Protein AF-A0A395IR14-F1 (afdb_monomer_lite)

InterPro domains:
  IPR058526 Domain of unknown function DUF8213 [PF26641] (20-101)

Secondary structure (DSSP, 8-state):
----------------------B--TTSEEEEEEE-TTS-EEEEEEETT----B-TTT--B-TTTTBSSSSSS-TTT-S-BBHHHHHHHHHHHHTT-SS---

pLDDT: mean 80.96, std 16.61, range [38.31, 98.12]

Radius of gyration: 20.74 Å; chains: 1; bounding box: 58×31×66 Å

Structure (mmCIF, N/CA/C/O backbone):
data_AF-A0A395IR14-F1
#
_entry.id   AF-A0A395IR14-F1
#
loop_
_atom_site.group_PDB
_atom_site.id
_atom_site.type_symbol
_atom_site.label_atom_id
_atom_site.label_alt_id
_atom_site.label_comp_id
_atom_site.label_asym_id
_atom_site.label_entity_id
_atom_site.label_seq_id
_atom_site.pdbx_PDB_ins_code
_atom_site.Cartn_x
_atom_site.Cartn_y
_atom_site.Cartn_z
_atom_site.occupancy
_atom_site.B_iso_or_equiv
_atom_site.auth_seq_id
_atom_site.auth_comp_id
_atom_site.auth_asym_id
_atom_site.auth_atom_id
_atom_site.pdbx_PDB_model_num
ATOM 1 N N . MET A 1 1 ? 45.011 1.552 52.757 1.00 39.53 1 MET A N 1
ATOM 2 C CA . MET A 1 1 ? 44.502 2.267 51.567 1.00 39.53 1 MET A CA 1
ATOM 3 C C . MET A 1 1 ? 43.279 1.500 51.074 1.00 39.53 1 MET A C 1
ATOM 5 O O . MET A 1 1 ? 43.441 0.362 50.661 1.00 39.53 1 MET A O 1
ATOM 9 N N . ARG A 1 2 ? 42.057 2.026 51.245 1.00 43.16 2 ARG A N 1
ATOM 10 C CA . ARG A 1 2 ? 40.817 1.380 50.774 1.00 43.16 2 ARG A CA 1
ATOM 11 C C . ARG A 1 2 ? 40.261 2.219 49.628 1.00 43.16 2 ARG A C 1
ATOM 13 O O . ARG A 1 2 ? 39.840 3.345 49.860 1.00 43.16 2 ARG A O 1
ATOM 20 N N . ALA A 1 3 ? 40.332 1.690 48.413 1.00 48.03 3 ALA A N 1
ATOM 21 C CA . ALA A 1 3 ? 39.737 2.307 47.239 1.00 48.03 3 ALA A CA 1
ATOM 22 C C . ALA A 1 3 ? 38.275 1.856 47.141 1.00 48.03 3 ALA A C 1
ATOM 24 O O . ALA A 1 3 ? 38.000 0.685 46.881 1.00 48.03 3 ALA A O 1
ATOM 25 N N . SER A 1 4 ? 37.348 2.777 47.390 1.00 54.22 4 SER A N 1
ATOM 26 C CA . SER A 1 4 ? 35.925 2.580 47.121 1.00 54.22 4 SER A CA 1
ATOM 27 C C . SER A 1 4 ? 35.652 3.038 45.692 1.00 54.22 4 SER A C 1
ATOM 29 O O . SER A 1 4 ? 35.601 4.235 45.425 1.00 54.22 4 SER A O 1
ATOM 31 N N . TYR A 1 5 ? 35.518 2.088 44.769 1.00 56.31 5 TYR A N 1
ATOM 32 C CA . TYR A 1 5 ? 35.036 2.353 43.417 1.00 56.31 5 TYR A CA 1
ATOM 33 C C . TYR A 1 5 ? 33.516 2.215 43.413 1.00 56.31 5 TYR A C 1
ATOM 35 O O . TYR A 1 5 ? 32.985 1.108 43.428 1.00 56.31 5 TYR A O 1
ATOM 43 N N . THR A 1 6 ? 32.818 3.345 43.419 1.00 61.84 6 THR A N 1
ATOM 44 C CA . THR A 1 6 ? 31.380 3.406 43.153 1.00 61.84 6 THR A CA 1
ATOM 45 C C . THR A 1 6 ? 31.197 3.511 41.639 1.00 61.84 6 THR A C 1
ATOM 47 O O . THR A 1 6 ? 31.562 4.544 41.072 1.00 61.84 6 THR A O 1
ATOM 50 N N . PRO A 1 7 ? 30.668 2.494 40.939 1.00 58.00 7 PRO A N 1
ATOM 51 C CA . PRO A 1 7 ? 30.313 2.676 39.546 1.00 58.00 7 PRO A CA 1
ATOM 52 C C . PRO A 1 7 ? 29.028 3.508 39.495 1.00 58.00 7 PRO A C 1
ATOM 54 O O . PRO A 1 7 ? 27.964 3.067 39.931 1.00 58.00 7 PRO A O 1
ATOM 57 N N . PHE A 1 8 ? 29.134 4.733 38.976 1.00 59.16 8 PHE A N 1
ATOM 58 C CA . PHE A 1 8 ? 27.986 5.493 38.491 1.00 59.16 8 PHE A CA 1
ATOM 59 C C . PHE A 1 8 ? 27.378 4.713 37.321 1.00 59.16 8 PHE A C 1
ATOM 61 O O . PHE A 1 8 ? 27.854 4.783 36.190 1.00 59.16 8 PHE A O 1
ATOM 68 N N . LEU A 1 9 ? 26.354 3.915 37.614 1.00 57.66 9 LEU A N 1
ATOM 69 C CA . LEU A 1 9 ? 25.553 3.240 36.606 1.00 57.66 9 LEU A CA 1
ATOM 70 C C . LEU A 1 9 ? 24.522 4.247 36.078 1.00 57.66 9 LEU A C 1
ATOM 72 O O . LEU A 1 9 ? 23.423 4.380 36.613 1.00 57.66 9 LEU A O 1
ATOM 76 N N . THR A 1 10 ? 24.893 5.015 35.058 1.00 61.53 10 THR A N 1
ATOM 77 C CA . THR A 1 10 ? 23.952 5.863 34.320 1.00 61.53 10 THR A CA 1
ATOM 78 C C . THR A 1 10 ? 23.041 4.952 33.499 1.00 61.53 10 THR A C 1
ATOM 80 O O . THR A 1 10 ? 23.439 4.419 32.465 1.00 61.53 10 THR A O 1
ATOM 83 N N . VAL A 1 11 ? 21.818 4.725 33.977 1.00 62.34 11 VAL A N 1
ATOM 84 C CA . VAL A 1 11 ? 20.792 3.986 33.233 1.00 62.34 11 VAL A CA 1
ATOM 85 C C . VAL A 1 11 ? 20.283 4.886 32.107 1.00 62.34 11 VAL A C 1
ATOM 87 O O . VAL A 1 11 ? 19.566 5.856 32.346 1.00 62.34 11 VAL A O 1
ATOM 90 N N . VAL A 1 12 ? 20.668 4.576 30.869 1.00 66.31 12 VAL A N 1
ATOM 91 C CA . VAL A 1 12 ? 20.069 5.168 29.668 1.00 66.31 12 VAL A CA 1
ATOM 92 C C . VAL A 1 12 ? 18.664 4.583 29.524 1.00 66.31 12 VAL A C 1
ATOM 94 O O . VAL A 1 12 ? 18.500 3.424 29.151 1.00 66.31 12 VAL A O 1
ATOM 97 N N . MET A 1 13 ? 17.640 5.371 29.853 1.00 62.94 13 MET A N 1
ATOM 98 C CA . MET A 1 13 ? 16.243 5.022 29.589 1.00 62.94 13 MET A CA 1
ATOM 99 C C . MET A 1 13 ? 15.992 5.105 28.081 1.00 62.94 13 MET A C 1
ATOM 101 O O . MET A 1 13 ? 15.698 6.173 27.547 1.00 62.94 13 MET A O 1
ATOM 105 N N . ALA A 1 14 ? 16.135 3.979 27.383 1.00 64.31 14 ALA A N 1
ATOM 106 C CA . ALA A 1 14 ? 15.674 3.847 26.010 1.00 64.31 14 ALA A CA 1
ATOM 107 C C . ALA A 1 14 ? 14.140 3.915 26.007 1.00 64.31 14 ALA A C 1
ATOM 109 O O . ALA A 1 14 ? 13.464 3.014 26.503 1.00 64.31 14 ALA A O 1
ATOM 110 N N . THR A 1 15 ? 13.577 4.996 25.473 1.00 61.72 15 THR A N 1
ATOM 111 C CA . THR A 1 15 ? 12.140 5.095 25.221 1.00 61.72 15 THR A CA 1
ATOM 112 C C . THR A 1 15 ? 11.783 4.125 24.102 1.00 61.72 15 THR A C 1
ATOM 114 O O . THR A 1 15 ? 12.023 4.408 22.929 1.00 61.72 15 THR A O 1
ATOM 117 N N . LEU A 1 16 ? 11.239 2.965 24.461 1.00 58.75 16 LEU A N 1
ATOM 118 C CA . LEU A 1 16 ? 10.666 2.034 23.500 1.00 58.75 16 LEU A CA 1
ATOM 119 C C . LEU A 1 16 ? 9.332 2.614 23.016 1.00 58.75 16 LEU A C 1
ATOM 121 O O . LEU A 1 16 ? 8.320 2.536 23.714 1.00 58.75 16 LEU A O 1
ATOM 125 N N . THR A 1 17 ? 9.329 3.240 21.842 1.00 60.31 17 THR A N 1
ATOM 126 C CA . THR A 1 17 ? 8.086 3.637 21.182 1.00 60.31 17 THR A CA 1
ATOM 127 C C . THR A 1 17 ? 7.339 2.368 20.782 1.00 60.31 17 THR A C 1
ATOM 129 O O . THR A 1 17 ? 7.811 1.568 19.976 1.00 60.31 17 THR A O 1
ATOM 132 N N . GLN A 1 18 ? 6.170 2.142 21.381 1.00 55.72 18 GLN A N 1
ATOM 133 C CA . GLN A 1 18 ? 5.277 1.086 20.927 1.00 55.72 18 GLN A CA 1
ATOM 134 C C . GLN A 1 18 ? 4.761 1.491 19.544 1.00 55.72 18 GLN A C 1
ATOM 136 O O . GLN A 1 18 ? 4.051 2.488 19.419 1.00 55.72 18 GLN A O 1
ATOM 141 N N . ALA A 1 19 ? 5.158 0.755 18.506 1.00 66.00 19 ALA A N 1
ATOM 142 C CA . ALA A 1 19 ? 4.620 0.955 17.169 1.00 66.00 19 ALA A CA 1
ATOM 143 C C . ALA A 1 19 ? 3.125 0.608 17.201 1.00 66.00 19 ALA A C 1
ATOM 145 O O . ALA A 1 19 ? 2.752 -0.553 17.387 1.00 66.00 19 ALA A O 1
ATOM 146 N N . SER A 1 20 ? 2.262 1.617 17.092 1.00 78.06 20 SER A N 1
ATOM 147 C CA . SER A 1 20 ? 0.831 1.401 16.924 1.00 78.06 20 SER A CA 1
ATOM 148 C C . SER A 1 20 ? 0.561 0.984 15.482 1.00 78.06 20 SER A C 1
ATOM 150 O O . SER A 1 20 ? 0.975 1.649 14.537 1.00 78.06 20 SER A O 1
ATOM 152 N N . VAL A 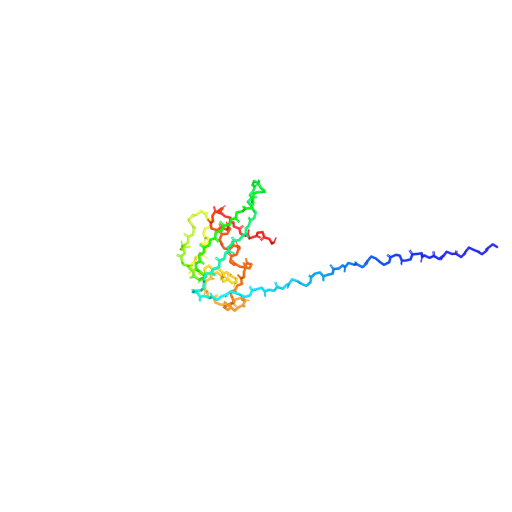1 21 ? -0.155 -0.124 15.304 1.00 88.12 21 VAL A N 1
ATOM 153 C CA . VAL A 1 21 ? -0.614 -0.551 13.980 1.00 88.12 21 VAL A CA 1
ATOM 154 C C . VAL A 1 21 ? -1.943 0.133 13.694 1.00 88.12 21 VAL A C 1
ATOM 156 O O . VAL A 1 21 ? -2.921 -0.069 14.414 1.00 88.12 21 VAL A O 1
ATOM 159 N N . THR A 1 22 ? -1.991 0.935 12.631 1.00 93.62 22 THR A N 1
ATOM 160 C CA . THR A 1 22 ? -3.243 1.553 12.176 1.00 93.62 22 THR A CA 1
ATOM 161 C C . THR A 1 22 ? -3.898 0.660 11.137 1.00 93.62 22 THR A C 1
ATOM 163 O O . THR A 1 22 ? -3.367 0.492 10.041 1.00 93.62 22 THR A O 1
ATOM 166 N N . CYS A 1 23 ? -5.056 0.088 11.461 1.00 93.81 23 CYS A N 1
ATOM 167 C CA . CYS A 1 23 ? -5.839 -0.683 10.499 1.00 93.81 23 CYS A CA 1
ATOM 168 C C . CYS A 1 23 ? -6.548 0.244 9.505 1.00 93.81 23 CYS A C 1
ATOM 170 O O . CYS A 1 23 ? -7.099 1.277 9.886 1.00 93.81 23 CYS A O 1
ATOM 172 N N . VAL A 1 24 ? -6.597 -0.170 8.243 1.00 95.44 24 VAL A N 1
ATOM 173 C CA . VAL A 1 24 ? -7.397 0.475 7.196 1.00 95.44 24 VAL A CA 1
ATOM 174 C C . VAL A 1 24 ? -8.398 -0.531 6.641 1.00 95.44 24 VAL A C 1
ATOM 176 O O . VAL A 1 24 ? -8.188 -1.738 6.714 1.00 95.44 24 VAL A O 1
ATOM 179 N N . LYS A 1 25 ? -9.533 -0.055 6.128 1.00 94.62 25 LYS A N 1
ATOM 180 C CA . LYS A 1 25 ? -10.625 -0.929 5.684 1.00 94.62 25 LYS A CA 1
ATOM 181 C C . LYS A 1 25 ? -10.651 -1.020 4.164 1.00 94.62 25 LYS A C 1
ATOM 183 O O . LYS A 1 25 ? -10.625 0.010 3.502 1.00 94.62 25 LYS A O 1
ATOM 188 N N . VAL A 1 26 ? -10.786 -2.231 3.624 1.00 94.44 26 VAL A N 1
ATOM 189 C CA . VAL A 1 26 ? -11.023 -2.451 2.187 1.00 94.44 26 VAL A CA 1
ATOM 190 C C . VAL A 1 26 ? -12.219 -1.622 1.708 1.00 94.44 26 VAL A C 1
ATOM 192 O O . VAL A 1 26 ? -13.255 -1.577 2.375 1.00 94.44 26 VAL A O 1
ATOM 195 N N . GLY A 1 27 ? -12.062 -0.954 0.566 1.00 96.06 27 GLY A N 1
ATOM 196 C CA . GLY A 1 27 ? -13.058 -0.049 -0.009 1.00 96.06 27 GLY A CA 1
ATOM 197 C C . GLY A 1 27 ? -13.049 1.370 0.569 1.00 96.06 27 GLY A C 1
ATOM 198 O O . GLY A 1 27 ? -13.710 2.243 0.015 1.00 96.06 27 GLY A O 1
ATOM 199 N N . ALA A 1 28 ? -12.308 1.633 1.651 1.00 97.25 28 ALA A N 1
ATOM 200 C CA . ALA A 1 28 ? -12.116 2.991 2.150 1.00 97.25 28 ALA A CA 1
ATOM 201 C C . ALA A 1 28 ? -10.997 3.708 1.386 1.00 97.25 28 ALA A C 1
ATOM 203 O O . ALA A 1 28 ? -10.062 3.082 0.885 1.00 97.25 28 ALA A O 1
ATOM 204 N N . THR A 1 29 ? -11.064 5.037 1.351 1.00 97.88 29 THR A N 1
ATOM 205 C CA . THR A 1 29 ? -9.965 5.868 0.858 1.00 97.88 29 THR A CA 1
ATOM 206 C C . THR A 1 29 ? -8.861 5.954 1.911 1.00 97.88 29 THR A C 1
ATOM 208 O O . THR A 1 29 ? -9.131 6.316 3.056 1.00 97.88 29 THR A O 1
ATOM 211 N N . ALA A 1 30 ? -7.617 5.680 1.521 1.00 97.56 30 ALA A N 1
ATOM 212 C CA . ALA A 1 30 ? -6.430 5.857 2.352 1.00 97.56 30 ALA A CA 1
ATOM 213 C C . ALA A 1 30 ? -5.353 6.652 1.601 1.00 97.56 30 ALA A C 1
ATOM 215 O O . ALA A 1 30 ? -5.252 6.601 0.372 1.00 97.56 30 ALA A O 1
ATOM 216 N N . LYS A 1 31 ? -4.537 7.400 2.352 1.00 97.81 31 LYS A N 1
ATOM 217 C CA . LYS A 1 31 ? -3.396 8.152 1.819 1.00 97.81 31 LYS A CA 1
ATOM 218 C C . LYS A 1 31 ? -2.112 7.398 2.127 1.00 97.81 31 LYS A C 1
ATOM 220 O O . LYS A 1 31 ? -1.775 7.229 3.293 1.00 97.81 31 LYS A O 1
ATOM 225 N N . ALA A 1 32 ? -1.408 6.969 1.091 1.00 96.44 32 ALA A N 1
ATOM 226 C CA . ALA A 1 32 ? -0.060 6.444 1.181 1.00 96.44 32 ALA A CA 1
ATOM 227 C C . ALA A 1 32 ? 0.937 7.593 1.324 1.00 96.44 32 ALA A C 1
ATOM 229 O O . ALA A 1 32 ? 0.790 8.628 0.670 1.00 96.44 32 ALA A O 1
ATOM 230 N N . THR A 1 33 ? 1.943 7.416 2.174 1.00 95.12 33 THR A N 1
ATOM 231 C CA . THR A 1 33 ? 3.073 8.343 2.317 1.00 95.12 33 THR A CA 1
ATOM 232 C C . THR A 1 33 ? 4.361 7.537 2.396 1.00 95.12 33 THR A C 1
ATOM 234 O O . THR A 1 33 ? 4.432 6.581 3.163 1.00 95.12 33 THR A O 1
ATOM 237 N N . TRP A 1 34 ? 5.367 7.908 1.609 1.00 91.88 34 TRP A N 1
ATOM 238 C CA . TRP A 1 34 ? 6.681 7.264 1.618 1.00 91.88 34 TRP A CA 1
ATOM 239 C C . TRP A 1 34 ? 7.775 8.261 1.238 1.00 91.88 34 TRP A C 1
ATOM 241 O O . TRP A 1 34 ? 7.494 9.333 0.702 1.00 91.88 34 TRP A O 1
ATOM 251 N N . THR A 1 35 ? 9.027 7.900 1.504 1.00 90.44 35 THR A N 1
ATOM 252 C CA . THR A 1 35 ? 10.199 8.671 1.079 1.00 90.44 35 THR A CA 1
ATOM 253 C C . THR A 1 35 ? 10.861 7.959 -0.094 1.00 90.44 35 THR A C 1
ATOM 255 O O . THR A 1 35 ? 11.123 6.761 -0.009 1.00 90.44 35 THR A O 1
ATOM 258 N N . ASN A 1 36 ? 11.104 8.668 -1.196 1.00 84.25 36 ASN A N 1
ATOM 259 C CA . ASN A 1 36 ? 11.762 8.097 -2.375 1.00 84.25 36 ASN A CA 1
ATOM 260 C C . ASN A 1 36 ? 13.301 8.123 -2.254 1.00 84.25 36 ASN A C 1
ATOM 262 O O . ASN A 1 36 ? 13.865 8.672 -1.306 1.00 84.25 36 ASN A O 1
ATOM 266 N N . SER A 1 37 ? 13.998 7.556 -3.242 1.00 83.50 37 SER A N 1
ATOM 267 C CA . SER A 1 37 ? 15.470 7.518 -3.292 1.00 83.50 37 SER A CA 1
ATOM 268 C C . SER A 1 37 ? 16.134 8.900 -3.386 1.00 83.50 37 SER A C 1
ATOM 270 O O . SER A 1 37 ? 17.314 9.034 -3.073 1.00 83.50 37 SER A O 1
ATOM 272 N N . ALA A 1 38 ? 15.382 9.933 -3.770 1.00 87.81 38 ALA A N 1
ATOM 273 C CA . ALA A 1 38 ? 15.819 11.327 -3.776 1.00 87.81 38 ALA A CA 1
ATOM 274 C C . ALA A 1 38 ? 15.538 12.052 -2.442 1.00 87.81 38 ALA A C 1
ATOM 276 O O . ALA A 1 38 ? 15.620 13.279 -2.384 1.00 87.81 38 ALA A O 1
ATOM 277 N N . SER A 1 39 ? 15.190 11.319 -1.376 1.00 87.56 39 SER A N 1
ATOM 278 C CA . SER A 1 39 ? 14.832 11.857 -0.053 1.00 87.56 39 SER A CA 1
ATOM 279 C C . SER A 1 39 ? 13.614 12.787 -0.058 1.00 87.56 39 SER A C 1
ATOM 281 O O . SER A 1 39 ? 13.453 13.618 0.835 1.00 87.56 39 SER A O 1
ATOM 283 N N . GLN A 1 40 ? 12.737 12.662 -1.054 1.00 90.25 40 GLN A N 1
ATOM 284 C CA . GLN A 1 40 ? 11.505 13.439 -1.136 1.00 90.25 40 GLN A CA 1
ATOM 285 C C . GLN A 1 40 ? 10.344 12.652 -0.542 1.00 90.25 40 GLN A C 1
ATOM 287 O O . GLN A 1 40 ? 10.218 11.446 -0.756 1.00 90.25 40 GLN A O 1
ATOM 292 N N . THR A 1 41 ? 9.461 13.355 0.162 1.00 94.19 41 THR A N 1
ATOM 293 C CA . THR A 1 41 ? 8.198 12.788 0.633 1.00 94.19 41 THR A CA 1
ATOM 294 C C . THR A 1 41 ? 7.196 12.738 -0.513 1.00 94.19 41 THR A C 1
ATOM 296 O O . THR A 1 41 ? 6.752 13.768 -1.021 1.00 94.19 41 THR A O 1
ATOM 299 N N . CYS A 1 42 ? 6.814 11.528 -0.895 1.00 94.25 42 CYS A N 1
ATOM 300 C CA . CYS A 1 42 ? 5.783 11.252 -1.878 1.00 94.25 42 CYS A CA 1
ATOM 301 C C . CYS A 1 42 ? 4.479 10.877 -1.172 1.00 94.25 42 CYS A C 1
ATOM 303 O O . CYS A 1 42 ? 4.480 10.254 -0.107 1.00 94.25 42 CYS A O 1
ATOM 305 N N . THR A 1 43 ? 3.353 11.253 -1.778 1.00 96.50 43 THR A N 1
ATOM 306 C CA . THR A 1 43 ? 2.029 10.856 -1.294 1.00 96.50 43 THR A CA 1
ATOM 307 C C . THR A 1 43 ? 1.149 10.424 -2.448 1.00 96.50 43 THR A C 1
ATOM 309 O O . THR A 1 43 ? 1.261 10.950 -3.555 1.00 96.50 43 THR A O 1
ATOM 312 N N . TRP A 1 44 ? 0.254 9.481 -2.180 1.00 96.69 44 TRP A N 1
ATOM 313 C CA . TRP A 1 44 ? -0.755 9.047 -3.136 1.00 96.69 44 TRP A CA 1
ATOM 314 C C . TRP A 1 44 ? -2.023 8.637 -2.398 1.00 96.69 44 TRP A C 1
ATOM 316 O O . TRP A 1 44 ? -1.948 8.058 -1.321 1.00 96.69 44 TRP A O 1
ATOM 326 N N . THR A 1 45 ? -3.193 8.933 -2.954 1.00 97.75 45 THR A N 1
ATOM 327 C CA . THR A 1 45 ? -4.476 8.620 -2.317 1.00 97.75 45 THR A CA 1
ATOM 328 C C . THR A 1 45 ? -5.293 7.727 -3.228 1.00 97.75 45 THR A C 1
ATOM 330 O O . THR A 1 45 ? -5.441 8.019 -4.412 1.00 97.75 45 THR A O 1
ATOM 333 N N . GLY A 1 46 ? -5.887 6.686 -2.655 1.00 97.06 46 GLY A N 1
ATOM 334 C CA . GLY A 1 46 ? -6.793 5.813 -3.382 1.00 97.06 46 GLY A CA 1
ATOM 335 C C . GLY A 1 46 ? -7.524 4.838 -2.480 1.00 97.06 46 GLY A C 1
ATOM 336 O O . GLY A 1 46 ? -7.596 5.031 -1.269 1.00 97.06 46 GLY A O 1
ATOM 337 N N . THR A 1 47 ? -8.112 3.817 -3.095 1.00 98.12 47 THR A N 1
ATOM 338 C CA . THR A 1 47 ? -9.007 2.879 -2.410 1.00 98.12 47 THR A CA 1
ATOM 339 C C . THR A 1 47 ? -8.239 1.661 -1.913 1.00 98.12 47 THR A C 1
ATOM 341 O O . THR A 1 47 ? -7.601 0.971 -2.702 1.00 98.12 47 THR A O 1
ATOM 344 N N . VAL A 1 48 ? -8.339 1.362 -0.621 1.00 96.56 48 VAL A N 1
ATOM 345 C CA . VAL A 1 48 ? -7.743 0.167 -0.010 1.00 96.56 48 VAL A CA 1
ATOM 346 C C . VAL A 1 48 ? -8.325 -1.096 -0.641 1.00 96.56 48 VAL A C 1
ATOM 348 O O . VAL A 1 48 ? -9.541 -1.222 -0.793 1.00 96.56 48 VAL A O 1
ATOM 351 N N . GLY A 1 49 ? -7.459 -2.052 -0.971 1.00 93.94 49 GLY A N 1
ATOM 352 C CA . GLY A 1 49 ? -7.812 -3.269 -1.697 1.00 93.94 49 GLY A CA 1
ATOM 353 C C . GLY A 1 49 ? -7.942 -3.074 -3.208 1.00 93.94 49 GLY A C 1
ATOM 354 O O . GLY A 1 49 ? -8.471 -3.960 -3.873 1.00 93.94 49 GLY A O 1
ATOM 355 N N . SER A 1 50 ? -7.489 -1.942 -3.761 1.00 95.06 50 SER A N 1
ATOM 356 C CA . SER A 1 50 ? -7.425 -1.737 -5.210 1.00 95.06 50 SER A CA 1
ATOM 357 C C . SER A 1 50 ? -6.545 -2.783 -5.888 1.00 95.06 50 SER A C 1
ATOM 359 O O . SER A 1 50 ? -5.549 -3.234 -5.317 1.00 95.06 50 SER A O 1
ATOM 361 N N . ASN A 1 51 ? -6.892 -3.112 -7.133 1.00 94.38 51 ASN A N 1
ATOM 362 C CA . ASN A 1 51 ? -6.141 -4.037 -7.968 1.00 94.38 51 ASN A CA 1
ATOM 363 C C . ASN A 1 51 ? -5.357 -3.268 -9.038 1.00 94.38 51 ASN A C 1
ATOM 365 O O . ASN A 1 51 ? -5.957 -2.696 -9.947 1.00 94.38 51 ASN A O 1
ATOM 369 N N . PHE A 1 52 ? -4.031 -3.249 -8.909 1.00 92.00 52 PHE A N 1
ATOM 370 C CA . PHE A 1 52 ? -3.109 -2.704 -9.915 1.00 92.00 52 PHE A CA 1
ATOM 371 C C . PHE A 1 52 ? -2.449 -3.799 -10.765 1.00 92.00 52 PHE A C 1
ATOM 373 O O . PHE A 1 52 ? -1.681 -3.501 -11.675 1.00 92.00 52 PHE A O 1
ATOM 380 N N . GLY A 1 53 ? -2.774 -5.062 -10.494 1.00 89.94 53 GLY A N 1
ATOM 381 C CA . GLY A 1 53 ? -2.233 -6.230 -11.167 1.00 89.94 53 GLY A CA 1
ATOM 382 C C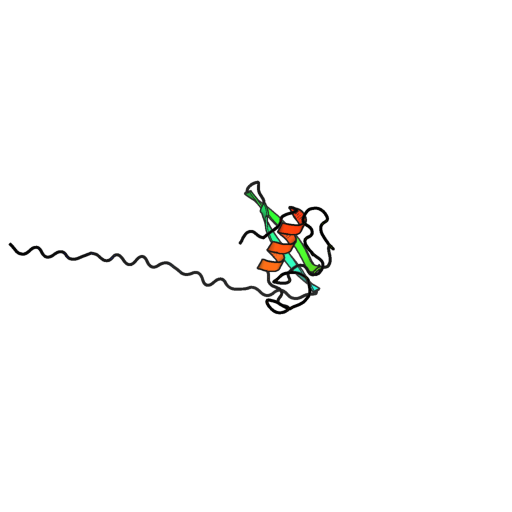 . GLY A 1 53 ? -0.813 -6.572 -10.731 1.00 89.94 53 GLY A C 1
ATOM 383 O O . GLY A 1 53 ? -0.316 -6.134 -9.692 1.00 89.94 53 GLY A O 1
ATOM 384 N N . THR A 1 54 ? -0.161 -7.395 -11.545 1.00 87.75 54 THR A N 1
ATOM 385 C CA . THR A 1 54 ? 1.239 -7.764 -11.355 1.00 87.75 54 THR A CA 1
ATOM 386 C C . THR A 1 54 ? 2.135 -6.736 -12.031 1.00 87.75 54 THR A C 1
ATOM 388 O O . THR A 1 54 ? 1.981 -6.459 -13.221 1.00 87.75 54 THR A O 1
ATOM 391 N N . ASN A 1 55 ? 3.094 -6.189 -11.291 1.00 84.25 55 ASN A N 1
ATOM 392 C CA . ASN A 1 55 ? 4.102 -5.317 -11.880 1.00 84.25 55 ASN A CA 1
ATOM 393 C C . ASN A 1 55 ? 5.094 -6.167 -12.696 1.00 84.25 55 ASN A C 1
ATOM 395 O O . ASN A 1 55 ? 5.603 -7.189 -12.236 1.00 84.25 55 ASN A O 1
ATOM 399 N N . THR A 1 56 ? 5.343 -5.755 -13.937 1.00 83.38 56 THR A N 1
ATOM 400 C CA . THR A 1 56 ? 6.124 -6.522 -14.921 1.00 83.38 56 THR A CA 1
ATOM 401 C C . THR A 1 56 ? 7.634 -6.466 -14.694 1.00 83.38 56 THR A C 1
ATOM 403 O O . THR A 1 56 ? 8.351 -7.302 -15.238 1.00 83.38 56 THR A O 1
ATOM 406 N N . VAL A 1 57 ? 8.118 -5.515 -13.893 1.00 85.00 57 VAL A N 1
ATOM 407 C CA . VAL A 1 57 ? 9.541 -5.310 -13.596 1.00 85.00 57 VAL A CA 1
ATOM 408 C C . VAL A 1 57 ? 9.979 -6.166 -12.410 1.00 85.00 57 VAL A C 1
ATOM 410 O O . VAL A 1 57 ? 10.986 -6.864 -12.493 1.00 85.00 57 VAL A O 1
ATOM 413 N N . ASN A 1 58 ? 9.218 -6.136 -11.312 1.00 82.38 58 ASN A N 1
ATOM 414 C CA . ASN A 1 58 ? 9.565 -6.833 -10.066 1.00 82.38 58 ASN A CA 1
ATOM 415 C C . ASN A 1 58 ? 8.759 -8.121 -9.813 1.00 82.38 58 ASN A C 1
ATOM 417 O O . ASN A 1 58 ? 9.083 -8.871 -8.893 1.00 82.38 58 ASN A O 1
ATOM 421 N N . GLY A 1 59 ? 7.708 -8.391 -10.595 1.00 83.81 59 GLY A N 1
ATOM 422 C CA . GLY A 1 59 ? 6.832 -9.552 -10.405 1.00 83.81 59 GLY A CA 1
ATOM 423 C C . GLY A 1 59 ? 5.936 -9.480 -9.161 1.00 83.81 59 GLY A C 1
ATOM 424 O O . GLY A 1 59 ? 5.321 -10.482 -8.800 1.00 83.81 59 GLY A O 1
ATOM 425 N N . GLY A 1 60 ? 5.860 -8.326 -8.490 1.00 85.06 60 GLY A N 1
ATOM 426 C CA . GLY A 1 60 ? 5.023 -8.121 -7.308 1.00 85.06 60 GLY A CA 1
ATOM 427 C C . GLY A 1 60 ? 3.532 -8.128 -7.649 1.00 85.06 60 GLY A C 1
ATOM 428 O O . GLY A 1 60 ? 3.121 -7.556 -8.659 1.00 85.06 60 GLY A O 1
ATOM 429 N N . ASP A 1 61 ? 2.724 -8.767 -6.800 1.00 87.94 61 ASP A N 1
ATOM 430 C CA . ASP A 1 61 ? 1.262 -8.801 -6.915 1.00 87.94 61 ASP A CA 1
ATOM 431 C C . ASP A 1 61 ? 0.629 -7.648 -6.124 1.00 87.94 61 ASP A C 1
ATOM 433 O O . ASP A 1 61 ? 0.591 -7.676 -4.895 1.00 87.94 61 ASP A O 1
ATOM 437 N N . TYR A 1 62 ? 0.105 -6.654 -6.843 1.00 90.00 62 TYR A N 1
ATOM 438 C CA . TYR A 1 62 ? -0.569 -5.477 -6.291 1.00 90.00 62 TYR A CA 1
ATOM 439 C C . TYR A 1 62 ? -2.087 -5.556 -6.505 1.00 90.00 62 TYR A C 1
ATOM 441 O O . TYR A 1 62 ? -2.766 -4.540 -6.677 1.00 90.00 62 TYR A O 1
ATOM 449 N N . SER A 1 63 ? -2.649 -6.769 -6.512 1.00 91.56 63 SER A N 1
ATOM 450 C CA . SER A 1 63 ? -4.086 -6.986 -6.725 1.00 91.56 63 SER A CA 1
ATOM 451 C C . SER A 1 63 ? -4.953 -6.700 -5.487 1.00 91.56 63 SER A C 1
ATOM 453 O O . SER A 1 63 ? -6.180 -6.743 -5.572 1.00 91.56 63 SER A O 1
ATOM 455 N N . CYS A 1 64 ? -4.334 -6.412 -4.338 1.00 92.12 64 CYS A N 1
ATOM 456 C CA . CYS A 1 64 ? -4.994 -6.215 -3.045 1.00 92.12 64 CYS A CA 1
ATOM 457 C C . CYS A 1 64 ? -4.243 -5.212 -2.152 1.00 92.12 64 CYS A C 1
ATOM 459 O O . CYS A 1 64 ? -3.950 -5.500 -0.991 1.00 92.12 64 CYS A O 1
ATOM 461 N N . ASN A 1 65 ? -3.964 -4.022 -2.687 1.00 93.31 65 ASN A N 1
ATOM 462 C CA . ASN A 1 65 ? -3.132 -3.014 -2.022 1.00 93.31 65 ASN A CA 1
ATOM 463 C C . ASN A 1 65 ? -3.591 -2.685 -0.591 1.00 93.31 65 ASN A C 1
ATOM 465 O O . ASN A 1 65 ? -4.775 -2.454 -0.324 1.00 93.31 65 ASN A O 1
ATOM 469 N N . GLY A 1 66 ? -2.636 -2.607 0.327 1.00 93.25 66 GLY A N 1
ATOM 470 C CA . GLY A 1 66 ? -2.856 -2.368 1.747 1.00 93.25 66 GLY A CA 1
ATOM 471 C C . GLY A 1 66 ? -2.975 -3.627 2.584 1.00 93.25 66 GLY A C 1
ATOM 472 O O . GLY A 1 66 ? -3.050 -3.517 3.809 1.00 93.25 66 GLY A O 1
ATOM 473 N N . ARG A 1 67 ? -2.988 -4.805 1.955 1.00 92.75 67 ARG A N 1
ATOM 474 C CA . ARG A 1 67 ? -3.015 -6.084 2.654 1.00 92.75 67 ARG A CA 1
ATOM 475 C C . ARG A 1 67 ? -1.629 -6.404 3.196 1.00 92.75 67 ARG A C 1
ATOM 477 O O . ARG A 1 67 ? -0.628 -6.296 2.503 1.00 92.75 67 ARG A O 1
ATOM 484 N N . CYS A 1 68 ? -1.572 -6.886 4.426 1.00 90.06 68 CYS A N 1
ATOM 485 C CA . CYS A 1 68 ? -0.322 -7.365 4.985 1.00 90.06 68 CYS A CA 1
ATOM 486 C C . CYS A 1 68 ? -0.012 -8.809 4.576 1.00 90.06 68 CYS A C 1
ATOM 488 O O . CYS A 1 68 ? -0.818 -9.726 4.761 1.00 90.06 68 CYS A O 1
ATOM 490 N N . GLY A 1 69 ? 1.217 -9.009 4.103 1.00 84.69 69 GLY A N 1
ATOM 491 C CA . GLY A 1 69 ? 1.755 -10.304 3.694 1.00 84.69 69 GLY A CA 1
ATOM 492 C C . GLY A 1 69 ? 1.742 -10.508 2.181 1.00 84.69 69 GLY A C 1
ATOM 493 O O . GLY A 1 69 ? 1.148 -9.738 1.439 1.00 84.69 69 GLY A O 1
ATOM 494 N N . ALA A 1 70 ? 2.417 -11.564 1.727 1.00 80.44 70 ALA A N 1
ATOM 495 C CA . ALA A 1 70 ? 2.536 -11.863 0.304 1.00 80.44 70 ALA A CA 1
ATOM 496 C C . ALA A 1 70 ? 1.198 -12.306 -0.313 1.00 80.44 70 ALA A C 1
ATOM 498 O O . ALA A 1 70 ? 0.431 -13.050 0.313 1.00 80.44 70 ALA A O 1
ATOM 499 N N . GLY A 1 71 ? 0.968 -11.870 -1.554 1.00 79.25 71 GLY A N 1
ATOM 500 C CA . GLY A 1 71 ? -0.217 -12.181 -2.354 1.00 79.25 71 GLY A CA 1
ATOM 501 C C . GLY A 1 71 ? -1.523 -11.672 -1.743 1.00 79.25 71 GLY A C 1
ATOM 502 O O . GLY A 1 71 ? -1.535 -10.937 -0.759 1.00 79.25 71 GLY A O 1
ATOM 503 N N . CYS A 1 72 ? -2.650 -12.107 -2.301 1.00 83.19 72 CYS A N 1
ATOM 504 C CA . CYS A 1 72 ? -3.982 -11.719 -1.814 1.00 83.19 72 CYS A CA 1
ATOM 505 C C . CYS A 1 72 ? -4.679 -12.782 -0.961 1.00 83.19 72 CYS A C 1
ATOM 507 O O . CYS A 1 72 ? -5.783 -12.568 -0.464 1.00 83.19 72 CYS A O 1
ATOM 509 N N . THR A 1 73 ? -4.029 -13.925 -0.749 1.00 74.12 73 THR A N 1
ATOM 510 C CA . THR A 1 73 ? -4.564 -15.037 0.036 1.00 74.12 73 THR A CA 1
ATOM 511 C C . THR A 1 73 ? -3.919 -15.060 1.422 1.00 74.12 73 THR A C 1
ATOM 513 O O . THR A 1 73 ? -2.701 -15.108 1.549 1.00 74.12 73 THR A O 1
ATOM 516 N N . GLY A 1 74 ? -4.763 -15.012 2.457 1.00 61.22 74 GLY A N 1
ATOM 517 C CA . GLY A 1 74 ? -4.523 -14.819 3.900 1.00 61.22 74 GLY A CA 1
ATOM 518 C C . GLY A 1 74 ? -3.386 -15.542 4.643 1.00 61.22 74 GLY A C 1
ATOM 519 O O . GLY A 1 74 ? -3.306 -15.391 5.858 1.00 61.22 74 GLY A O 1
ATOM 520 N N . THR A 1 75 ? -2.559 -16.367 4.007 1.00 59.53 75 THR A N 1
ATOM 521 C CA . THR A 1 75 ? -2.003 -17.574 4.644 1.00 59.53 75 THR A CA 1
ATOM 522 C C . THR A 1 75 ? -0.957 -17.331 5.739 1.00 59.53 75 THR A C 1
ATOM 524 O O . THR A 1 75 ? -0.826 -18.168 6.623 1.00 59.53 75 THR A O 1
ATOM 527 N N . ALA A 1 76 ? -0.226 -16.210 5.717 1.00 53.81 76 ALA A N 1
ATOM 528 C CA . ALA A 1 76 ? 0.903 -15.979 6.634 1.00 53.81 76 ALA A CA 1
ATOM 529 C C . ALA A 1 76 ? 0.607 -15.029 7.811 1.00 53.81 76 ALA A C 1
AT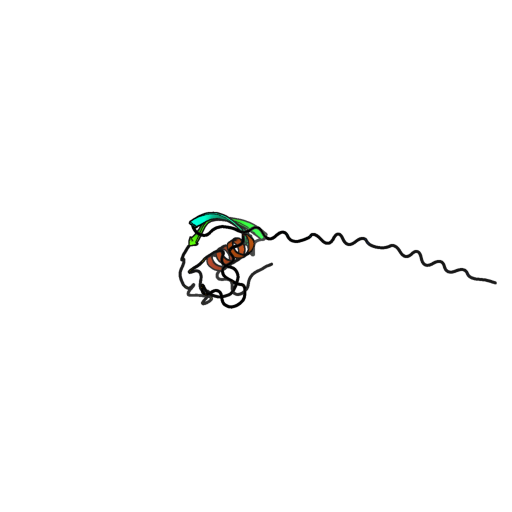OM 531 O O . ALA A 1 76 ? 1.212 -15.165 8.870 1.00 53.81 76 ALA A O 1
ATOM 532 N N . LEU A 1 77 ? -0.302 -14.063 7.636 1.00 63.16 77 LEU A N 1
ATOM 533 C CA . LEU A 1 77 ? -0.604 -13.036 8.646 1.00 63.16 77 LEU A CA 1
ATOM 534 C C . LEU A 1 77 ? -2.105 -12.834 8.876 1.00 63.16 77 LEU A C 1
ATOM 536 O O . LEU A 1 77 ? -2.464 -12.035 9.724 1.00 63.16 77 LEU A O 1
ATOM 540 N N . GLY A 1 78 ? -2.994 -13.539 8.169 1.00 67.12 78 GLY A N 1
ATOM 541 C CA . GLY A 1 78 ? -4.422 -13.216 8.124 1.00 67.12 78 GLY A CA 1
ATOM 542 C C . GLY A 1 78 ? -4.753 -12.195 7.029 1.00 67.12 78 GLY A C 1
ATOM 543 O O . GLY A 1 78 ? -3.894 -11.787 6.245 1.00 67.12 78 GLY A O 1
ATOM 544 N N . ASN A 1 79 ? -6.024 -11.803 6.925 1.00 82.25 79 ASN A N 1
ATOM 545 C CA . ASN A 1 79 ? -6.489 -10.828 5.930 1.00 82.25 79 ASN A CA 1
ATOM 546 C C . ASN A 1 79 ? -6.532 -9.403 6.509 1.00 82.25 79 ASN A C 1
ATOM 548 O O . ASN A 1 79 ? -7.559 -8.728 6.445 1.00 82.25 79 ASN A O 1
ATOM 552 N N . TYR A 1 80 ? -5.437 -8.983 7.150 1.00 90.19 80 TYR A N 1
ATOM 553 C CA . TYR A 1 80 ? -5.333 -7.653 7.748 1.00 90.19 80 TYR A CA 1
ATOM 554 C C . TYR A 1 80 ? -4.902 -6.619 6.725 1.00 90.19 80 TYR A C 1
ATOM 556 O O . TYR A 1 80 ? -4.045 -6.877 5.880 1.00 90.19 80 TYR A O 1
ATOM 564 N N . TYR A 1 81 ? -5.475 -5.432 6.871 1.00 92.75 81 TYR A N 1
ATOM 565 C CA . TYR A 1 81 ? -5.139 -4.262 6.085 1.00 92.75 81 TYR A CA 1
ATOM 566 C C . TYR A 1 81 ? -4.682 -3.163 7.033 1.00 92.75 81 TYR A C 1
ATOM 568 O O . TYR A 1 81 ? -5.392 -2.828 7.986 1.00 92.75 81 TYR A O 1
ATOM 576 N N . THR A 1 82 ? -3.491 -2.620 6.799 1.00 94.19 82 THR A N 1
ATOM 577 C CA . THR A 1 82 ? -2.900 -1.593 7.665 1.00 94.19 82 THR A CA 1
ATOM 578 C C . THR A 1 82 ? -2.364 -0.432 6.848 1.00 94.19 82 THR A C 1
ATOM 580 O O . THR A 1 82 ? -2.086 -0.557 5.656 1.00 94.19 82 THR A O 1
ATOM 583 N N . GLN A 1 83 ? -2.219 0.714 7.504 1.00 95.44 83 GLN A N 1
ATOM 584 C CA . GLN A 1 83 ? -1.641 1.908 6.910 1.00 95.44 83 GLN A CA 1
ATOM 585 C C . GLN A 1 83 ? -0.198 1.665 6.439 1.00 95.44 83 GLN A C 1
ATOM 587 O O . GLN A 1 83 ? 0.193 2.197 5.405 1.00 95.44 83 GLN A O 1
ATOM 592 N N . ASP A 1 84 ? 0.568 0.831 7.145 1.00 92.50 84 ASP A N 1
ATOM 593 C CA . ASP A 1 84 ? 1.953 0.516 6.778 1.00 92.50 84 ASP A CA 1
ATOM 594 C C . ASP A 1 84 ? 2.014 -0.369 5.537 1.00 92.50 84 ASP A C 1
ATOM 596 O O . ASP A 1 84 ? 2.762 -0.080 4.608 1.00 92.50 84 ASP A O 1
ATOM 600 N N . CYS A 1 85 ? 1.171 -1.403 5.476 1.00 92.56 85 CYS A N 1
ATOM 601 C CA . CYS A 1 85 ? 1.062 -2.252 4.292 1.00 92.56 85 CYS A CA 1
ATOM 602 C C . CYS A 1 85 ? 0.528 -1.447 3.095 1.00 92.56 85 CYS A C 1
ATOM 604 O O . CYS A 1 85 ? 0.987 -1.625 1.974 1.00 92.56 85 CYS A O 1
ATOM 606 N N . TRP A 1 86 ? -0.355 -0.471 3.332 1.00 95.06 86 TRP A N 1
ATOM 607 C CA . TRP A 1 86 ? -0.811 0.463 2.299 1.00 95.06 86 TRP A CA 1
ATOM 608 C C . TRP A 1 86 ? 0.311 1.371 1.794 1.00 95.06 86 TRP A C 1
ATOM 610 O O . TRP A 1 86 ? 0.489 1.514 0.588 1.00 95.06 86 TRP A O 1
ATOM 620 N N . ASN A 1 87 ? 1.103 1.959 2.691 1.00 94.38 87 ASN A N 1
ATOM 621 C CA . ASN A 1 87 ? 2.265 2.757 2.304 1.00 94.38 87 ASN A CA 1
ATOM 622 C C . ASN A 1 87 ? 3.282 1.916 1.519 1.00 94.38 87 ASN A C 1
ATOM 624 O O . ASN A 1 87 ? 3.802 2.382 0.506 1.00 94.38 87 ASN A O 1
ATOM 628 N N . HIS A 1 88 ? 3.540 0.689 1.976 1.00 90.75 88 HIS A N 1
AT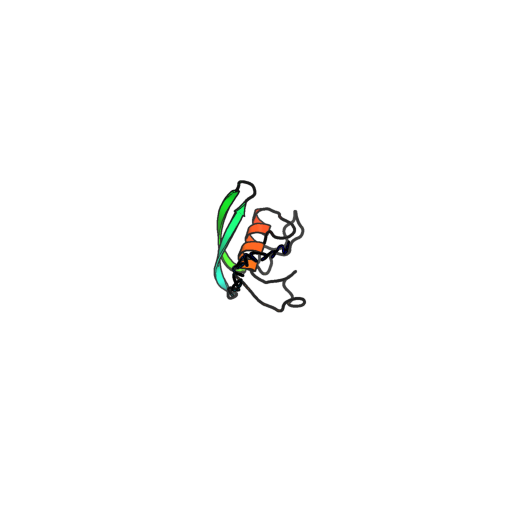OM 629 C CA . HIS A 1 88 ? 4.480 -0.243 1.364 1.00 90.75 88 HIS A CA 1
ATOM 630 C C . HIS A 1 88 ? 4.062 -0.612 -0.057 1.00 90.75 88 HIS A C 1
ATOM 632 O O . HIS A 1 88 ? 4.851 -0.399 -0.975 1.00 90.75 88 HIS A O 1
ATOM 638 N N . ASP A 1 89 ? 2.839 -1.102 -0.254 1.00 92.56 89 ASP A N 1
ATOM 639 C CA . ASP A 1 89 ? 2.392 -1.570 -1.566 1.00 92.56 89 ASP A CA 1
ATOM 640 C C . ASP A 1 89 ? 2.398 -0.429 -2.589 1.00 92.56 89 ASP A C 1
ATOM 642 O O . ASP A 1 89 ? 2.920 -0.573 -3.693 1.00 92.56 89 ASP A O 1
ATOM 646 N N . ILE A 1 90 ? 1.902 0.749 -2.198 1.00 93.94 90 ILE A N 1
ATOM 647 C CA . ILE A 1 90 ? 1.853 1.912 -3.086 1.00 93.94 90 ILE A CA 1
ATOM 648 C C . ILE A 1 90 ? 3.260 2.426 -3.413 1.00 93.94 90 ILE A C 1
ATOM 650 O O . ILE A 1 90 ? 3.563 2.689 -4.577 1.00 93.94 90 ILE A O 1
ATOM 654 N N . CYS A 1 91 ? 4.142 2.532 -2.416 1.00 92.75 91 CYS A N 1
ATOM 655 C CA . CYS A 1 91 ? 5.545 2.877 -2.642 1.00 92.75 91 CYS A CA 1
ATOM 656 C C . CYS A 1 91 ? 6.203 1.883 -3.606 1.00 92.75 91 CYS A C 1
ATOM 658 O O . CYS A 1 91 ? 6.826 2.280 -4.591 1.00 92.75 91 CYS A O 1
ATOM 660 N N . SER A 1 92 ? 6.031 0.592 -3.341 1.00 89.88 92 SER A N 1
ATOM 661 C CA . SER A 1 92 ? 6.677 -0.477 -4.089 1.00 89.88 92 SER A CA 1
ATOM 662 C C . SER A 1 92 ? 6.200 -0.525 -5.540 1.00 89.88 92 SER A C 1
ATOM 664 O O . SER A 1 92 ? 7.021 -0.647 -6.448 1.00 89.88 92 SER A O 1
ATOM 666 N N . TYR A 1 93 ? 4.902 -0.315 -5.775 1.00 90.50 93 TYR A N 1
ATOM 667 C CA . TYR A 1 93 ? 4.333 -0.228 -7.116 1.00 90.50 93 TYR A CA 1
ATOM 668 C C . TYR A 1 93 ? 4.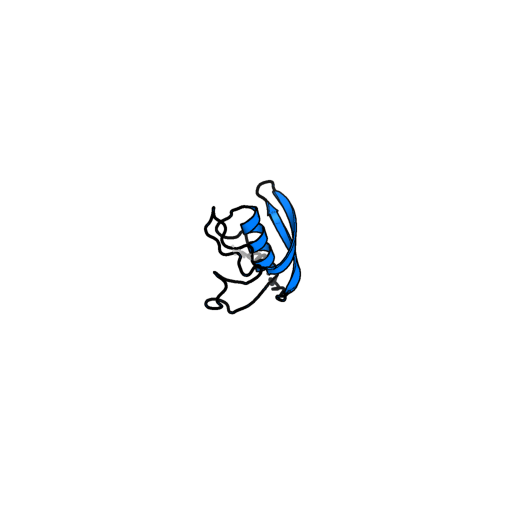915 0.936 -7.929 1.00 90.50 93 TYR A C 1
ATOM 670 O O . TYR A 1 93 ? 5.310 0.738 -9.073 1.00 90.50 93 TYR A O 1
ATOM 678 N N . PHE A 1 94 ? 4.998 2.142 -7.353 1.00 89.88 94 PHE A N 1
ATOM 679 C CA . PHE A 1 94 ? 5.467 3.331 -8.080 1.00 89.88 94 PHE A CA 1
ATOM 680 C C . PHE A 1 94 ? 6.983 3.399 -8.289 1.00 89.88 94 PHE A C 1
ATOM 682 O O . PHE A 1 94 ? 7.439 4.198 -9.104 1.00 89.88 94 PHE A O 1
ATOM 689 N N . ASN A 1 95 ? 7.763 2.616 -7.543 1.00 88.38 95 ASN A N 1
ATOM 690 C CA . ASN A 1 95 ? 9.228 2.644 -7.603 1.00 88.38 95 ASN A CA 1
ATOM 691 C C . ASN A 1 95 ? 9.827 1.331 -8.127 1.00 88.38 95 ASN A C 1
ATOM 693 O O . ASN A 1 95 ? 11.032 1.132 -7.993 1.00 88.38 95 ASN A O 1
ATOM 697 N N . ASP A 1 96 ? 8.999 0.426 -8.661 1.00 85.31 96 ASP A N 1
ATOM 698 C CA . ASP A 1 96 ? 9.402 -0.913 -9.113 1.00 85.31 96 ASP A CA 1
ATOM 699 C C . ASP A 1 96 ? 10.230 -1.685 -8.064 1.00 85.31 96 ASP A C 1
ATOM 701 O O . ASP A 1 96 ? 11.069 -2.531 -8.382 1.00 85.31 96 ASP A O 1
ATOM 705 N N . ALA A 1 97 ? 9.997 -1.411 -6.777 1.00 77.50 97 ALA A N 1
ATOM 706 C CA . ALA A 1 97 ? 10.821 -1.945 -5.700 1.00 77.50 97 ALA A CA 1
ATOM 707 C C . ALA A 1 97 ? 10.469 -3.412 -5.403 1.00 77.50 97 ALA A C 1
ATOM 709 O O . ALA A 1 97 ? 9.340 -3.853 -5.604 1.00 77.50 97 ALA A O 1
ATOM 710 N N . SER A 1 98 ? 11.450 -4.185 -4.930 1.00 66.06 98 SER A N 1
ATOM 711 C CA . SER A 1 98 ? 11.267 -5.571 -4.476 1.00 66.06 98 SER A CA 1
ATOM 712 C C . SER A 1 98 ? 11.717 -5.672 -3.015 1.00 66.06 98 SER A C 1
ATOM 714 O O . SER A 1 98 ? 12.914 -5.613 -2.743 1.00 66.06 98 SER A O 1
ATOM 716 N N . GLY A 1 99 ? 10.773 -5.809 -2.077 1.00 55.84 99 GLY A N 1
ATOM 717 C CA . GLY A 1 99 ? 11.043 -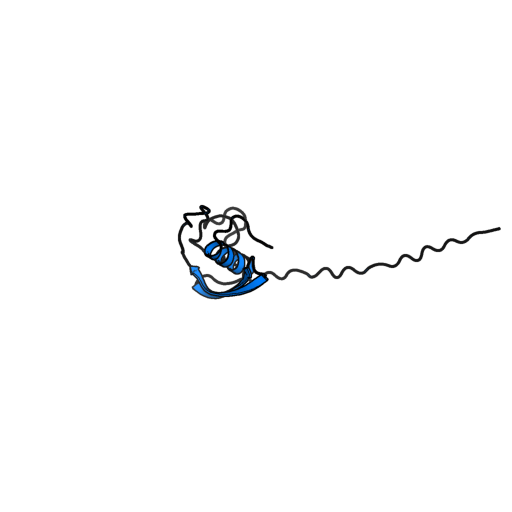5.812 -0.630 1.00 55.84 99 GLY A CA 1
ATOM 718 C C . GLY A 1 99 ? 11.041 -4.404 -0.016 1.00 55.84 99 GLY A C 1
ATOM 719 O O . GLY A 1 99 ? 11.787 -3.525 -0.438 1.00 55.84 99 GLY A O 1
ATOM 720 N N . GLY A 1 100 ? 10.169 -4.181 0.972 1.00 41.59 100 GLY A N 1
ATOM 721 C CA . GLY A 1 100 ? 9.860 -2.848 1.499 1.00 41.59 100 GLY A CA 1
ATOM 722 C C . GLY A 1 100 ? 10.888 -2.257 2.468 1.00 41.59 100 GLY A C 1
ATOM 723 O O . GLY A 1 100 ? 11.463 -2.960 3.304 1.00 41.59 100 GLY A O 1
ATOM 724 N N . ALA A 1 101 ? 11.049 -0.932 2.396 1.00 38.31 101 ALA A N 1
ATOM 725 C CA . ALA A 1 101 ? 11.584 -0.129 3.492 1.00 38.31 101 ALA A CA 1
ATOM 726 C C . ALA A 1 101 ? 10.603 -0.155 4.681 1.00 38.31 101 ALA A C 1
ATOM 728 O O . ALA A 1 101 ? 9.388 -0.098 4.478 1.00 38.31 101 ALA A O 1
ATOM 729 N N . ARG A 1 102 ? 11.148 -0.287 5.896 1.00 40.34 102 ARG A N 1
ATOM 730 C CA . ARG A 1 102 ? 10.413 -0.263 7.170 1.00 40.34 102 ARG A CA 1
ATOM 731 C C . ARG A 1 102 ? 10.263 1.155 7.696 1.00 40.34 102 ARG A C 1
ATOM 733 O O . ARG A 1 102 ? 11.231 1.928 7.522 1.00 40.34 102 ARG A O 1
#

Foldseek 3Di:
DDDDDDDPPPDDPDPDPDDDWAFDDAQDKDKAWDADPVRDIDIDIDGAQDFPAADPLQRAGLNGQQFPDGDCDQDPPGRTGTNVSNNFSVRCNVRVDDDGDD

Sequence (102 aa):
MRASYTPFLTVVMATLTQASVTCVKVGATAKATWTNSASQTCTWTGTVGSNFGTNTVNGGDYSCNGRCGAGCTGTALGNYYTQDCWNHDICSYFNDASGGAR

Organism: NCBI:txid38457